Protein AF-B7LIL8-F1 (afdb_monomer_lit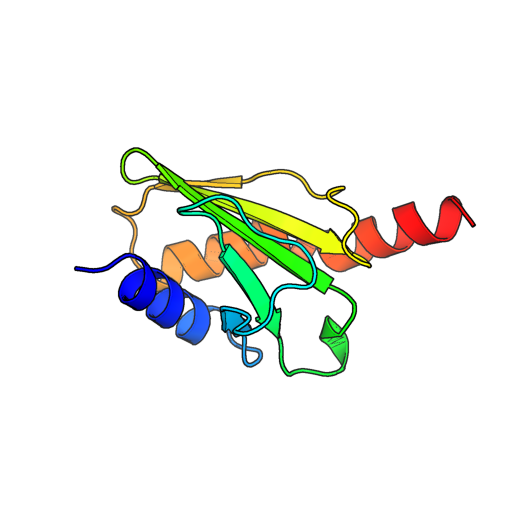e)

pLDDT: mean 90.43, std 8.27, range [55.19, 98.12]

Secondary structure (DSSP, 8-state):
--HHHHHHHHHHHH-TTEEE-SS-SS-PPTTEEEEEESSGGGTTEEEEEEEETTEEEEEEEETTB--SPEEEEETTS-HHHHHHHHHHHTGGGHHHHHHHHHTT-

Foldseek 3Di:
DDPQVLVVLLQVLLDQQKHWDPDDPDDDDPQKTKIAGPHPVCRQKIKIWGDDPQKIWMAIGGNPPRPGDIDIHHNVDDSNVVSVCCVVRHVVCVVVNVVVVVVVD

Structure (mmCIF, N/CA/C/O backbone):
data_AF-B7LIL8-F1
#
_entry.id   AF-B7LIL8-F1
#
loop_
_atom_site.group_PDB
_atom_site.id
_atom_site.type_symbol
_atom_site.label_atom_id
_atom_site.label_alt_id
_atom_site.label_comp_id
_atom_site.label_asym_id
_atom_site.label_entity_id
_atom_site.label_seq_id
_atom_site.pdbx_PDB_ins_code
_atom_site.Cartn_x
_atom_site.Cartn_y
_atom_site.Cartn_z
_atom_site.occupancy
_atom_site.B_iso_or_equiv
_atom_site.auth_seq_id
_atom_site.auth_comp_id
_atom_site.auth_asym_id
_atom_site.auth_atom_id
_atom_site.pdbx_PDB_model_num
ATOM 1 N N . MET A 1 1 ? -9.370 6.525 17.306 1.00 55.19 1 MET A N 1
ATOM 2 C CA . MET A 1 1 ? -8.099 6.167 16.638 1.00 55.19 1 MET A CA 1
ATOM 3 C C . MET A 1 1 ? -8.101 6.843 15.280 1.00 55.19 1 MET A C 1
ATOM 5 O O . MET A 1 1 ? -9.136 6.798 14.627 1.00 55.19 1 MET A O 1
ATOM 9 N N . THR A 1 2 ? -7.041 7.553 14.894 1.00 79.25 2 THR A N 1
ATOM 10 C CA . THR A 1 2 ? -7.036 8.281 13.616 1.00 79.25 2 THR A CA 1
ATOM 11 C C . THR A 1 2 ? -6.570 7.377 12.474 1.00 79.25 2 THR A C 1
ATOM 13 O O . THR A 1 2 ? -5.814 6.420 12.673 1.00 79.25 2 THR A O 1
ATOM 16 N N . PHE A 1 3 ? -7.025 7.698 11.262 1.00 83.00 3 PHE A N 1
ATOM 17 C CA . PHE A 1 3 ? -6.581 7.087 10.008 1.00 83.00 3 PHE A CA 1
ATOM 18 C C . PHE A 1 3 ? -5.043 7.003 9.926 1.00 83.00 3 PHE A C 1
ATOM 20 O O . PHE A 1 3 ? -4.476 5.944 9.657 1.00 83.00 3 PHE A O 1
ATOM 27 N N . GLN A 1 4 ? -4.368 8.109 10.250 1.00 85.00 4 GLN A N 1
ATOM 28 C CA . GLN A 1 4 ? -2.918 8.232 10.147 1.00 85.00 4 GLN A CA 1
ATOM 29 C C . GLN A 1 4 ? -2.185 7.269 11.087 1.00 85.00 4 GLN A C 1
ATOM 31 O O . GLN A 1 4 ? -1.226 6.625 10.665 1.00 85.00 4 GLN A O 1
ATOM 36 N N . THR A 1 5 ? -2.656 7.108 12.331 1.00 88.44 5 THR A N 1
ATOM 37 C CA . THR A 1 5 ? -2.097 6.124 13.273 1.00 88.44 5 THR A CA 1
ATOM 38 C C . THR A 1 5 ? -2.230 4.702 12.734 1.00 88.44 5 THR A C 1
ATOM 40 O O . THR A 1 5 ? -1.259 3.955 12.754 1.00 88.44 5 THR A O 1
ATOM 43 N N . THR A 1 6 ? -3.400 4.352 12.193 1.00 90.81 6 THR A N 1
ATOM 44 C CA . THR A 1 6 ? -3.670 3.011 11.645 1.00 90.81 6 THR A CA 1
ATOM 45 C C . THR A 1 6 ? -2.702 2.666 10.515 1.00 90.81 6 THR A C 1
ATOM 47 O O . THR A 1 6 ? -2.061 1.619 10.535 1.00 90.81 6 THR A O 1
ATOM 50 N N . ILE A 1 7 ? -2.554 3.562 9.537 1.00 93.94 7 ILE A N 1
ATOM 51 C CA . ILE A 1 7 ? -1.674 3.322 8.388 1.00 93.94 7 ILE A CA 1
ATOM 52 C C . ILE A 1 7 ? -0.199 3.331 8.788 1.00 93.94 7 ILE A C 1
ATOM 54 O O . ILE A 1 7 ? 0.567 2.516 8.282 1.00 93.94 7 ILE A O 1
ATOM 58 N N . THR A 1 8 ? 0.198 4.195 9.724 1.00 93.44 8 THR A N 1
ATOM 59 C CA . THR A 1 8 ? 1.577 4.227 10.235 1.00 93.44 8 THR A CA 1
ATOM 60 C C . THR A 1 8 ? 1.946 2.899 10.895 1.00 93.44 8 THR A C 1
ATOM 62 O O . THR A 1 8 ? 3.016 2.352 10.629 1.00 93.44 8 THR A O 1
ATOM 65 N N . GLU A 1 9 ? 1.036 2.342 11.694 1.00 95.25 9 GLU A N 1
ATOM 66 C CA . GLU A 1 9 ? 1.238 1.056 12.356 1.00 95.25 9 GLU A CA 1
ATOM 67 C C . GLU A 1 9 ? 1.296 -0.096 11.345 1.00 95.25 9 GLU A C 1
ATOM 69 O O . GLU A 1 9 ? 2.180 -0.942 11.413 1.00 95.25 9 GLU A O 1
ATOM 74 N N . VAL A 1 10 ? 0.416 -0.104 10.341 1.00 95.94 10 VAL A N 1
ATOM 75 C CA . VAL A 1 10 ? 0.475 -1.090 9.251 1.00 95.94 10 VAL A CA 1
ATOM 76 C C . VAL A 1 10 ? 1.811 -1.009 8.504 1.00 95.94 10 VAL A C 1
ATOM 78 O O . VAL A 1 10 ? 2.428 -2.045 8.257 1.00 95.94 10 VAL A O 1
ATOM 81 N N . CYS A 1 11 ? 2.290 0.194 8.176 1.00 96.00 11 CYS A N 1
ATOM 82 C CA . CYS A 1 11 ? 3.568 0.397 7.491 1.00 96.00 11 CYS A CA 1
ATOM 83 C C . CYS A 1 11 ? 4.761 -0.168 8.274 1.00 96.00 11 CYS A C 1
ATOM 85 O O . CYS A 1 11 ? 5.634 -0.790 7.666 1.00 96.00 11 CYS A O 1
ATOM 87 N N . SER A 1 12 ? 4.772 -0.034 9.606 1.00 95.81 12 SER A N 1
ATOM 88 C CA . SER A 1 12 ? 5.839 -0.600 10.446 1.00 95.81 12 SER A CA 1
ATOM 89 C C . SER A 1 12 ? 5.938 -2.129 10.300 1.00 95.81 12 SER A C 1
ATOM 91 O O . SER A 1 12 ? 7.037 -2.683 10.261 1.00 95.81 12 SER A O 1
ATOM 93 N N . TYR A 1 13 ? 4.800 -2.812 10.119 1.00 97.25 13 TYR A N 1
ATOM 94 C CA . TYR A 1 13 ? 4.729 -4.261 9.896 1.00 97.25 13 TYR A CA 1
ATOM 95 C C . TYR A 1 13 ? 4.944 -4.699 8.442 1.00 97.25 13 TYR A C 1
ATOM 97 O O . TYR A 1 13 ? 5.258 -5.874 8.189 1.00 97.25 13 TYR A O 1
ATOM 105 N N . ILE A 1 14 ? 4.756 -3.803 7.467 1.00 96.31 14 ILE A N 1
ATOM 106 C CA . ILE A 1 14 ? 5.117 -4.097 6.075 1.00 96.31 14 ILE A CA 1
ATOM 107 C C . ILE A 1 14 ? 6.634 -4.292 6.007 1.00 96.31 14 ILE A C 1
ATOM 109 O O . ILE A 1 14 ? 7.061 -5.348 5.534 1.00 96.31 14 ILE A O 1
ATOM 113 N N . GLY A 1 15 ? 7.407 -3.361 6.573 1.00 91.94 15 GLY A N 1
ATOM 114 C CA . GLY A 1 15 ? 8.870 -3.315 6.480 1.00 91.94 15 GLY A CA 1
ATOM 115 C C . GLY A 1 15 ? 9.332 -2.238 5.498 1.00 91.94 15 GLY A C 1
ATOM 116 O O . GLY A 1 15 ? 8.582 -1.306 5.227 1.00 91.94 15 GLY A O 1
ATOM 117 N N . ASP A 1 16 ? 10.560 -2.347 4.988 1.00 90.56 16 ASP A N 1
ATOM 118 C CA . ASP A 1 16 ? 11.100 -1.575 3.850 1.00 90.56 16 ASP A CA 1
ATOM 119 C C . ASP A 1 16 ? 10.852 -0.059 3.902 1.00 90.56 16 ASP A C 1
ATOM 121 O O . ASP A 1 16 ? 10.636 0.595 2.879 1.00 90.56 16 ASP A O 1
ATOM 125 N N . ASN A 1 17 ? 10.833 0.508 5.112 1.00 94.06 17 ASN A N 1
ATOM 126 C CA . ASN A 1 17 ? 10.643 1.936 5.355 1.00 94.06 17 ASN A CA 1
ATOM 127 C C . ASN A 1 17 ? 9.454 2.546 4.582 1.00 94.06 17 ASN A C 1
ATOM 129 O O . ASN A 1 17 ? 9.549 3.671 4.079 1.00 94.06 17 ASN A O 1
ATOM 133 N N . TRP A 1 18 ? 8.347 1.801 4.467 1.00 96.00 18 TRP A N 1
ATOM 134 C CA . TRP A 1 18 ? 7.095 2.313 3.913 1.00 96.00 18 TRP A CA 1
ATOM 135 C C . TRP A 1 18 ? 6.525 3.419 4.803 1.00 96.00 18 TRP A C 1
ATOM 137 O O . TRP A 1 18 ? 6.526 3.317 6.029 1.00 96.00 18 TRP A O 1
ATOM 147 N N . MET A 1 19 ? 6.020 4.485 4.193 1.00 95.50 19 MET A N 1
ATOM 148 C CA . MET A 1 19 ? 5.422 5.611 4.904 1.00 95.50 19 MET A CA 1
ATOM 149 C C . MET A 1 19 ? 4.397 6.340 4.043 1.00 95.50 19 MET A C 1
ATOM 151 O O . MET A 1 19 ? 4.423 6.234 2.818 1.00 95.50 19 MET A O 1
ATOM 155 N N . ILE A 1 20 ? 3.519 7.105 4.694 1.00 94.50 20 ILE A N 1
ATOM 156 C CA . ILE A 1 20 ? 2.662 8.069 4.001 1.00 94.50 20 ILE A CA 1
ATOM 157 C C . ILE A 1 20 ? 3.557 9.145 3.393 1.00 94.50 20 ILE A C 1
ATOM 159 O O . ILE A 1 20 ? 4.398 9.718 4.087 1.00 94.50 20 ILE A O 1
ATOM 163 N N . ASP A 1 21 ? 3.376 9.389 2.104 1.00 93.38 21 ASP A N 1
ATOM 164 C CA . ASP A 1 21 ? 4.076 10.424 1.369 1.00 93.38 21 ASP A CA 1
ATOM 165 C C . ASP A 1 21 ? 3.630 11.809 1.865 1.00 93.38 21 ASP A C 1
ATOM 167 O O . ASP A 1 21 ? 2.448 12.145 1.740 1.00 93.38 21 ASP A O 1
ATOM 171 N N . PRO A 1 22 ? 4.535 12.619 2.443 1.00 89.31 22 PRO A N 1
ATOM 172 C CA . PRO A 1 22 ? 4.203 13.974 2.866 1.00 89.31 22 PRO A CA 1
ATOM 173 C C . PRO A 1 22 ? 3.959 14.925 1.684 1.00 89.31 22 PRO A C 1
ATOM 175 O O . PRO A 1 22 ? 3.347 15.972 1.879 1.00 89.31 22 PRO A O 1
ATOM 178 N N . HIS A 1 23 ? 4.434 14.583 0.482 1.00 89.62 23 HIS A N 1
ATOM 179 C CA . HIS A 1 23 ? 4.342 15.417 -0.715 1.00 89.62 23 HIS A CA 1
ATOM 180 C C . HIS A 1 23 ? 3.922 14.563 -1.923 1.00 89.62 23 HIS A C 1
ATOM 182 O O . HIS A 1 23 ? 4.734 14.333 -2.824 1.00 89.62 23 HIS A O 1
ATOM 188 N N . PRO A 1 24 ? 2.666 14.074 -1.955 1.00 87.00 24 PRO A N 1
ATOM 189 C CA . PRO A 1 24 ? 2.199 13.218 -3.034 1.00 87.00 24 PRO A CA 1
ATOM 190 C C . PRO A 1 24 ? 2.344 13.915 -4.397 1.00 87.00 24 PRO A C 1
ATOM 192 O O . PRO A 1 24 ? 2.086 15.114 -4.512 1.00 87.00 24 PRO A O 1
ATOM 195 N N . PRO A 1 25 ? 2.713 13.177 -5.459 1.00 79.00 25 PRO A N 1
ATOM 196 C CA . PRO A 1 25 ? 2.983 13.751 -6.780 1.00 79.00 25 PRO A CA 1
ATOM 197 C C . PRO A 1 25 ? 1.731 14.298 -7.489 1.00 79.00 25 PRO A C 1
ATOM 199 O O . PRO A 1 25 ? 1.848 14.950 -8.523 1.00 79.00 25 PRO A O 1
ATOM 202 N N . GLN A 1 26 ? 0.538 14.005 -6.970 1.00 78.81 26 GLN A N 1
ATOM 203 C CA . GLN A 1 26 ? -0.750 14.493 -7.459 1.00 78.81 26 GLN A CA 1
ATOM 204 C C . GLN A 1 26 ? -1.563 14.993 -6.265 1.00 78.81 26 GLN A C 1
ATOM 206 O O . GLN A 1 26 ? -1.448 14.431 -5.172 1.00 78.81 26 GLN A O 1
ATOM 211 N N . GLU A 1 27 ? -2.405 16.007 -6.475 1.00 82.00 27 GLU A N 1
ATOM 212 C CA . GLU A 1 27 ? -3.392 16.403 -5.469 1.00 82.00 27 GLU A CA 1
ATOM 213 C C . GLU A 1 27 ? -4.326 15.222 -5.192 1.00 82.00 27 GLU A C 1
ATOM 215 O O . GLU A 1 27 ? -5.058 14.752 -6.065 1.00 82.00 27 GLU A O 1
ATOM 220 N N . LEU A 1 28 ? -4.253 14.704 -3.968 1.00 84.19 28 LEU A N 1
ATOM 221 C CA . LEU A 1 28 ? -5.107 13.619 -3.514 1.00 84.19 28 LEU A CA 1
ATOM 222 C C . LEU A 1 28 ? -6.433 14.194 -3.024 1.00 84.19 28 LEU A C 1
ATOM 224 O O . LEU A 1 28 ? -6.460 15.199 -2.315 1.00 84.19 28 LEU A O 1
ATOM 228 N N . LEU A 1 29 ? -7.529 13.514 -3.361 1.00 84.94 29 LEU A N 1
ATOM 229 C CA . LEU A 1 29 ? -8.827 13.795 -2.756 1.00 84.94 29 LEU A CA 1
ATOM 230 C C . LEU A 1 29 ? -8.761 13.584 -1.238 1.00 84.94 29 LEU A C 1
ATOM 232 O O . LEU A 1 29 ? -8.000 12.752 -0.739 1.00 84.94 29 LEU A O 1
ATOM 236 N N . GLU A 1 30 ? -9.598 14.308 -0.500 1.00 82.00 30 GLU A N 1
ATOM 237 C CA . GLU A 1 30 ? -9.677 14.171 0.952 1.00 82.00 30 GLU A CA 1
ATOM 238 C C . GLU A 1 30 ? -9.938 12.708 1.360 1.00 82.00 30 GLU A C 1
ATOM 240 O O . GLU A 1 30 ? -10.794 12.023 0.797 1.00 82.00 30 GLU A O 1
ATOM 245 N N . GLY A 1 31 ? -9.158 12.207 2.323 1.00 83.12 31 GLY A N 1
ATOM 246 C CA . GLY A 1 31 ? -9.224 10.817 2.790 1.00 83.12 31 GLY A CA 1
ATOM 247 C C . GLY A 1 31 ? -8.417 9.804 1.964 1.00 83.12 31 GLY A C 1
ATOM 248 O O . GLY A 1 31 ? -8.266 8.660 2.403 1.00 83.12 31 GLY A O 1
ATOM 249 N N . TYR A 1 32 ? -7.858 10.207 0.818 1.00 91.38 32 TYR A N 1
ATOM 250 C CA . TYR A 1 32 ? -6.893 9.406 0.065 1.00 91.38 32 TYR A CA 1
ATOM 251 C C . TYR A 1 32 ? -5.472 9.664 0.553 1.00 91.38 32 TYR A C 1
ATOM 253 O O . TYR A 1 32 ? -5.124 10.747 1.020 1.00 91.38 32 TYR A O 1
ATOM 261 N N . PHE A 1 33 ? -4.629 8.650 0.415 1.00 92.50 33 PHE A N 1
ATOM 262 C CA . PHE A 1 33 ? -3.231 8.712 0.800 1.00 92.50 33 PHE A CA 1
ATOM 263 C C . PHE A 1 33 ? -2.354 7.956 -0.192 1.00 92.50 33 PHE A C 1
ATOM 265 O O . PHE A 1 33 ? -2.777 7.003 -0.852 1.00 92.50 33 PHE A O 1
ATOM 272 N N . HIS A 1 34 ? -1.102 8.389 -0.257 1.00 94.31 34 HIS A N 1
ATOM 273 C CA . HIS A 1 34 ? -0.049 7.790 -1.059 1.00 94.31 34 HIS A CA 1
ATOM 274 C C . HIS A 1 34 ? 1.004 7.206 -0.118 1.00 94.31 34 HIS A C 1
ATOM 276 O O . HIS A 1 34 ? 1.392 7.858 0.849 1.00 94.31 34 HIS A O 1
ATOM 282 N N . LEU A 1 35 ? 1.431 5.970 -0.365 1.00 95.25 35 LEU A N 1
ATOM 283 C CA . LEU A 1 35 ? 2.507 5.309 0.358 1.00 95.25 35 LEU A CA 1
ATOM 284 C C . LEU A 1 35 ? 3.723 5.158 -0.547 1.00 95.25 35 LEU A C 1
ATOM 286 O O . LEU A 1 35 ? 3.622 4.624 -1.655 1.00 95.25 35 LEU A O 1
ATOM 290 N N . ILE A 1 36 ? 4.874 5.549 -0.015 1.00 95.25 36 ILE A N 1
ATOM 291 C CA . ILE A 1 36 ? 6.187 5.412 -0.644 1.00 95.25 36 ILE A CA 1
ATOM 292 C C . ILE A 1 36 ? 7.123 4.638 0.280 1.00 95.25 36 ILE A C 1
ATOM 294 O O . ILE A 1 36 ? 6.958 4.650 1.500 1.00 95.25 36 ILE A O 1
ATOM 298 N N . SER A 1 37 ? 8.109 3.965 -0.300 1.00 95.06 37 SER A N 1
ATOM 299 C CA . SER A 1 37 ? 9.197 3.322 0.436 1.00 95.06 37 SER A CA 1
ATOM 300 C C . SER A 1 37 ? 10.463 4.153 0.278 1.00 95.06 37 SER A C 1
ATOM 302 O O . SER A 1 37 ? 10.744 4.660 -0.808 1.00 95.06 37 SER A O 1
ATOM 304 N N . LYS A 1 38 ? 11.238 4.286 1.359 1.00 92.94 38 LYS A N 1
ATOM 305 C CA . LYS A 1 38 ? 12.573 4.904 1.296 1.00 92.94 38 LYS A CA 1
ATOM 306 C C . LYS A 1 38 ? 13.634 3.980 0.695 1.00 92.94 38 LYS A C 1
ATOM 308 O O . LYS A 1 38 ? 14.742 4.437 0.426 1.00 92.94 38 LYS A O 1
ATOM 313 N N . GLU A 1 39 ? 13.321 2.700 0.500 1.00 94.44 39 GLU A N 1
ATOM 314 C CA . GLU A 1 39 ? 14.257 1.742 -0.078 1.00 94.44 39 GLU A CA 1
ATOM 315 C C . GLU A 1 39 ? 14.410 1.970 -1.580 1.00 94.44 39 GLU A C 1
ATOM 317 O O . GLU A 1 39 ? 13.430 2.024 -2.327 1.00 94.44 39 GLU A O 1
ATOM 322 N N . TYR A 1 40 ? 15.661 2.038 -2.039 1.00 89.69 40 TYR A N 1
ATOM 323 C CA . TYR A 1 40 ? 15.993 2.304 -3.441 1.00 89.69 40 TYR A CA 1
ATOM 324 C C . TYR A 1 40 ? 15.340 1.304 -4.402 1.00 89.69 40 TYR A C 1
ATOM 326 O O . TYR A 1 40 ? 14.854 1.672 -5.470 1.00 89.69 40 TYR A O 1
ATOM 334 N N . GLU A 1 41 ? 15.253 0.031 -4.011 1.00 90.06 41 GLU A N 1
ATOM 335 C CA . GLU A 1 41 ? 14.606 -0.998 -4.824 1.00 90.06 41 GLU A CA 1
ATOM 336 C C . GLU A 1 41 ? 13.127 -0.703 -5.123 1.00 90.06 41 GLU A C 1
ATOM 338 O O . GLU A 1 41 ? 12.585 -1.225 -6.100 1.00 90.06 41 GLU A O 1
ATOM 343 N N . ASN A 1 42 ? 12.466 0.121 -4.307 1.00 91.69 42 ASN A N 1
ATOM 344 C CA . ASN A 1 42 ? 11.056 0.477 -4.415 1.00 91.69 42 ASN A CA 1
ATOM 345 C C . ASN A 1 42 ? 10.828 1.880 -5.005 1.00 91.69 42 ASN A C 1
ATOM 347 O O . ASN A 1 42 ? 9.679 2.275 -5.140 1.00 91.69 42 ASN A O 1
ATOM 351 N N . GLN A 1 43 ? 11.864 2.606 -5.442 1.00 88.12 43 GLN A N 1
ATOM 352 C CA . GLN A 1 43 ? 11.773 4.018 -5.871 1.00 88.12 43 GLN A CA 1
ATOM 353 C C . GLN A 1 43 ? 10.792 4.321 -7.027 1.00 88.12 43 GLN A C 1
ATOM 355 O O . GLN A 1 43 ? 10.472 5.478 -7.287 1.00 88.12 43 GLN A O 1
ATOM 360 N N . HIS A 1 44 ? 10.329 3.301 -7.752 1.00 91.38 44 HIS A N 1
ATOM 361 C CA . HIS A 1 44 ? 9.331 3.448 -8.818 1.00 91.38 44 HIS A CA 1
ATOM 362 C C . HIS A 1 44 ? 8.049 2.666 -8.553 1.00 91.38 44 HIS A C 1
ATOM 364 O O . HIS A 1 44 ? 7.214 2.575 -9.447 1.00 91.38 44 HIS A O 1
ATOM 370 N N . PHE A 1 45 ? 7.906 2.077 -7.368 1.00 94.44 45 PHE A N 1
ATOM 371 C CA . PHE A 1 45 ? 6.708 1.375 -6.944 1.00 94.44 45 PHE A CA 1
ATOM 372 C C . PHE A 1 45 ? 6.113 2.092 -5.735 1.00 94.44 45 PHE A C 1
ATOM 374 O O . PHE A 1 45 ? 6.769 2.247 -4.709 1.00 94.44 45 PHE A O 1
ATOM 381 N N . SER A 1 46 ? 4.859 2.503 -5.850 1.00 94.50 46 SER A N 1
ATOM 382 C CA . SER A 1 46 ? 4.122 3.154 -4.775 1.00 94.50 46 SER A CA 1
ATOM 383 C C . SER A 1 46 ? 2.764 2.502 -4.574 1.00 94.50 46 SER A C 1
ATOM 385 O O . SER A 1 46 ? 2.345 1.639 -5.351 1.00 94.50 46 SER A O 1
ATOM 387 N N . MET A 1 47 ? 2.071 2.870 -3.502 1.00 95.12 47 MET A N 1
ATOM 388 C CA . MET A 1 47 ? 0.711 2.403 -3.259 1.00 95.12 47 MET A CA 1
ATOM 389 C C . MET A 1 47 ? -0.209 3.583 -3.004 1.00 95.12 47 MET A C 1
ATOM 391 O O . MET A 1 47 ? 0.163 4.530 -2.324 1.00 95.12 47 MET A O 1
ATOM 395 N N . TYR A 1 48 ? -1.430 3.507 -3.511 1.00 94.50 48 TYR A N 1
ATOM 396 C CA . TYR A 1 48 ? -2.474 4.482 -3.218 1.00 94.50 48 TYR A CA 1
ATOM 397 C C . TYR A 1 48 ? -3.592 3.779 -2.480 1.00 94.50 48 TYR A C 1
ATOM 399 O O . TYR A 1 48 ? -3.947 2.647 -2.826 1.00 94.50 48 TYR A O 1
ATOM 407 N N . GLY A 1 49 ? -4.153 4.446 -1.481 1.00 94.06 49 GLY A N 1
ATOM 408 C CA . GLY A 1 49 ? -5.271 3.900 -0.740 1.00 94.06 49 GLY A CA 1
ATOM 409 C C . GLY A 1 49 ? -6.183 4.950 -0.138 1.00 94.06 49 GLY A C 1
ATOM 410 O O . GLY A 1 49 ? -5.907 6.146 -0.175 1.00 94.06 49 GLY A O 1
ATOM 411 N N . PHE A 1 50 ? -7.291 4.465 0.404 1.00 94.19 50 PHE A N 1
ATOM 412 C CA . PHE A 1 50 ? -8.243 5.225 1.205 1.00 94.19 50 PHE A CA 1
ATOM 413 C C . PHE A 1 50 ? -8.945 4.273 2.181 1.00 94.19 50 PHE A C 1
ATOM 415 O O . PHE A 1 50 ? -8.925 3.049 2.008 1.00 94.19 50 PHE A O 1
ATOM 422 N N . ILE A 1 51 ? -9.554 4.830 3.227 1.00 93.44 51 ILE A N 1
ATOM 423 C CA . ILE A 1 51 ? -10.369 4.067 4.177 1.00 93.44 51 ILE A CA 1
ATOM 424 C C . ILE A 1 51 ? -11.823 4.500 4.034 1.00 93.44 51 ILE A C 1
ATOM 426 O O . ILE A 1 51 ? -12.136 5.682 4.131 1.00 93.44 51 ILE A O 1
ATOM 430 N N . MET A 1 52 ? -12.714 3.532 3.841 1.00 92.81 52 MET A N 1
ATOM 431 C CA . MET A 1 52 ? -14.156 3.757 3.785 1.00 92.81 52 MET A CA 1
ATOM 432 C C . MET A 1 52 ? -14.870 2.589 4.461 1.00 92.81 52 MET A C 1
ATOM 434 O O . MET A 1 52 ? -14.544 1.436 4.184 1.00 92.81 52 MET A O 1
ATOM 438 N N . ASN A 1 53 ? -15.843 2.875 5.331 1.00 92.00 53 ASN A N 1
ATOM 439 C CA . ASN A 1 53 ? -16.649 1.861 6.028 1.00 92.00 53 ASN A CA 1
ATOM 440 C C . ASN A 1 53 ? -15.785 0.757 6.670 1.00 92.00 53 ASN A C 1
ATOM 442 O O . ASN A 1 53 ? -15.946 -0.426 6.372 1.00 92.00 53 ASN A O 1
ATOM 446 N N . GLU A 1 54 ? -14.802 1.166 7.480 1.00 92.38 54 GLU A N 1
ATOM 447 C CA . GLU A 1 54 ? -13.871 0.264 8.186 1.00 92.38 54 GLU A CA 1
ATOM 448 C C . GLU A 1 54 ? -13.091 -0.697 7.271 1.00 92.38 54 GLU A C 1
ATOM 450 O O . GLU A 1 54 ? -12.586 -1.730 7.707 1.00 92.38 54 GLU A O 1
ATOM 455 N N . THR A 1 55 ? -12.969 -0.360 5.989 1.00 95.19 55 THR A N 1
ATOM 456 C CA . THR A 1 55 ? -12.245 -1.146 4.993 1.00 95.19 55 THR A CA 1
ATOM 457 C C . THR A 1 55 ? -11.151 -0.292 4.372 1.00 95.19 55 THR A C 1
ATOM 459 O O . THR A 1 55 ? -11.395 0.829 3.926 1.00 95.19 55 THR A O 1
ATOM 462 N N . LEU A 1 56 ? -9.937 -0.833 4.341 1.00 96.00 56 LEU A N 1
ATOM 463 C CA . LEU A 1 56 ? -8.806 -0.288 3.610 1.00 96.00 56 LEU A CA 1
ATOM 464 C C . LEU A 1 56 ? -8.880 -0.734 2.149 1.00 96.00 56 LEU A C 1
ATOM 466 O O . LEU A 1 56 ? -8.820 -1.928 1.854 1.00 96.00 56 LEU A O 1
ATOM 470 N N . TYR A 1 57 ? -8.953 0.234 1.247 1.00 96.38 57 TYR A N 1
ATOM 471 C CA . TYR A 1 57 ? -8.822 0.047 -0.192 1.00 96.38 57 TYR A CA 1
ATOM 472 C C . TYR A 1 57 ? -7.410 0.463 -0.575 1.00 96.38 57 TYR A C 1
ATOM 474 O O . TYR A 1 57 ? -7.009 1.585 -0.277 1.00 96.38 57 TYR A O 1
ATOM 482 N N . ILE A 1 58 ? -6.634 -0.428 -1.190 1.00 96.38 58 ILE A N 1
ATOM 483 C CA .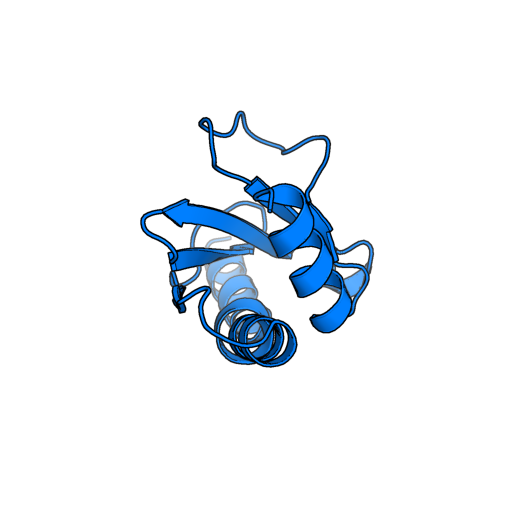 ILE A 1 58 ? -5.236 -0.148 -1.532 1.00 96.38 58 ILE A CA 1
ATOM 484 C C . ILE A 1 58 ? -4.830 -0.839 -2.832 1.00 96.38 58 ILE A C 1
ATOM 486 O O . ILE A 1 58 ? -5.202 -1.986 -3.080 1.00 96.38 58 ILE A O 1
ATOM 490 N N . LYS A 1 59 ? -4.055 -0.145 -3.668 1.00 95.19 59 LYS A N 1
ATOM 491 C CA . LYS A 1 59 ? -3.527 -0.672 -4.933 1.00 95.19 59 LYS A CA 1
ATOM 492 C C . LYS A 1 59 ? -2.082 -0.254 -5.168 1.00 95.19 59 LYS A C 1
ATOM 494 O O . LYS A 1 59 ? -1.667 0.821 -4.744 1.00 95.19 59 LYS A O 1
ATOM 499 N N . GLY A 1 60 ? -1.339 -1.102 -5.874 1.00 93.88 60 GLY A N 1
ATOM 500 C CA . GLY A 1 60 ? 0.046 -0.853 -6.266 1.00 93.88 60 GLY A CA 1
ATOM 501 C C . GLY A 1 60 ? 0.125 -0.080 -7.579 1.00 93.88 60 GLY A C 1
ATOM 502 O O . GLY A 1 60 ? -0.718 -0.252 -8.460 1.00 93.88 60 GLY A O 1
ATOM 503 N N . CYS A 1 61 ? 1.139 0.767 -7.708 1.00 91.19 61 CYS A N 1
ATOM 504 C CA . CYS A 1 61 ? 1.387 1.601 -8.879 1.00 91.19 61 CYS A CA 1
ATOM 505 C C . CYS A 1 61 ? 2.864 1.557 -9.235 1.00 91.19 61 CYS A C 1
ATOM 507 O O . CYS A 1 61 ? 3.716 1.488 -8.352 1.00 91.19 61 CYS A O 1
ATOM 509 N N . VAL A 1 62 ? 3.167 1.615 -10.529 1.00 90.19 62 VAL A N 1
ATOM 510 C CA . VAL A 1 62 ? 4.539 1.767 -11.016 1.00 90.19 62 VAL A CA 1
ATOM 511 C C . VAL A 1 62 ? 4.602 3.036 -11.853 1.00 90.19 62 VAL A C 1
ATOM 513 O O . VAL A 1 62 ? 3.726 3.245 -12.685 1.00 90.19 62 VAL A O 1
ATOM 516 N N . PHE A 1 63 ? 5.595 3.895 -11.610 1.00 83.88 63 PHE A N 1
ATOM 517 C CA . PHE A 1 63 ? 5.715 5.216 -12.255 1.00 83.88 63 PHE A CA 1
ATOM 518 C C . PHE A 1 63 ? 4.437 6.077 -12.141 1.00 83.88 63 PHE A C 1
ATOM 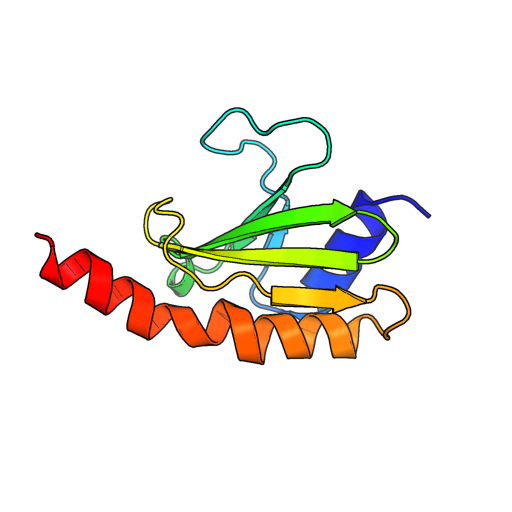520 O O . PHE A 1 63 ? 4.106 6.832 -13.049 1.00 83.88 63 PHE A O 1
ATOM 527 N N . ASN A 1 64 ? 3.704 5.947 -11.028 1.00 74.50 64 ASN A N 1
ATOM 528 C CA . ASN A 1 64 ? 2.398 6.579 -10.789 1.00 74.50 64 ASN A CA 1
ATOM 529 C C . ASN A 1 64 ? 1.285 6.176 -11.778 1.00 74.50 64 ASN A C 1
ATOM 531 O O . ASN A 1 64 ? 0.213 6.780 -11.779 1.00 74.50 64 ASN A O 1
ATOM 535 N N . GLU A 1 65 ? 1.478 5.120 -12.572 1.00 78.25 65 GLU A N 1
ATOM 536 C CA . GLU A 1 65 ? 0.388 4.516 -13.328 1.00 78.25 65 GLU A CA 1
ATOM 537 C C . GLU A 1 65 ? -0.423 3.580 -12.418 1.00 78.25 65 GLU A C 1
ATOM 539 O O . GLU A 1 65 ? 0.091 2.585 -11.891 1.00 78.25 65 GLU A O 1
ATOM 544 N N . LEU A 1 66 ? -1.716 3.886 -12.257 1.00 67.75 66 LEU A N 1
ATOM 545 C CA . LEU A 1 66 ? -2.690 3.146 -11.444 1.00 67.75 66 LEU A CA 1
ATOM 546 C C . LEU A 1 66 ? -3.089 1.804 -12.096 1.00 67.75 66 LEU A C 1
ATOM 548 O O . LEU A 1 66 ? -4.272 1.521 -12.276 1.00 67.75 66 LEU A O 1
ATOM 552 N N . ASN A 1 67 ? -2.120 0.953 -12.427 1.00 77.69 67 ASN A N 1
ATOM 553 C CA . ASN A 1 67 ? -2.337 -0.308 -13.147 1.00 77.69 67 ASN A CA 1
ATOM 554 C C . ASN A 1 67 ? -2.519 -1.535 -12.234 1.00 77.69 67 ASN A C 1
ATOM 556 O O . ASN A 1 67 ? -2.899 -2.591 -12.728 1.00 77.69 67 ASN A O 1
ATOM 560 N N . GLY A 1 68 ? -2.219 -1.432 -10.934 1.00 86.19 68 GLY A N 1
ATOM 561 C CA . GLY A 1 68 ? -2.361 -2.557 -10.008 1.00 86.19 68 GLY A CA 1
ATOM 562 C C . GLY A 1 68 ? -3.803 -2.852 -9.619 1.00 86.19 68 GLY A C 1
ATOM 563 O O . GLY A 1 68 ? -4.649 -1.948 -9.562 1.00 86.19 68 GLY A O 1
ATOM 564 N N . ASP A 1 69 ? -4.048 -4.118 -9.284 1.00 92.06 69 ASP A N 1
ATOM 565 C CA . ASP A 1 69 ? -5.333 -4.569 -8.765 1.00 92.06 69 ASP A CA 1
ATOM 566 C C . ASP A 1 69 ? -5.596 -3.930 -7.402 1.00 92.06 69 ASP A C 1
ATOM 568 O O . ASP A 1 69 ? -4.721 -3.894 -6.527 1.00 92.06 69 ASP A O 1
ATOM 572 N N . MET A 1 70 ? -6.818 -3.430 -7.225 1.00 94.81 70 MET A N 1
ATOM 573 C CA . MET A 1 70 ? -7.271 -2.903 -5.945 1.00 94.81 70 MET A CA 1
ATOM 574 C C . MET A 1 70 ? -7.632 -4.049 -5.007 1.00 94.81 70 MET A C 1
ATOM 576 O O . MET A 1 70 ? -8.387 -4.954 -5.356 1.00 94.81 70 MET A O 1
ATOM 580 N N . ILE A 1 71 ? -7.093 -3.988 -3.795 1.00 96.19 71 ILE A N 1
ATOM 581 C CA . ILE A 1 71 ? -7.357 -4.943 -2.729 1.00 96.19 71 ILE A CA 1
ATOM 582 C C . ILE A 1 71 ? -8.167 -4.248 -1.638 1.00 96.19 71 ILE A C 1
ATOM 584 O O . ILE A 1 71 ? -7.892 -3.104 -1.278 1.00 96.19 71 ILE A O 1
ATOM 588 N N . HIS A 1 72 ? -9.145 -4.969 -1.094 1.00 97.06 72 HIS A N 1
ATOM 589 C CA . HIS A 1 72 ? -10.003 -4.513 -0.003 1.00 97.06 72 HIS A CA 1
ATOM 590 C C . HIS A 1 72 ? -9.688 -5.322 1.256 1.00 97.06 72 HIS A C 1
ATOM 592 O O . HIS A 1 72 ? -9.721 -6.557 1.229 1.00 97.06 72 HIS A O 1
ATOM 598 N N . ILE A 1 73 ? -9.346 -4.643 2.348 1.00 96.75 73 ILE A N 1
ATOM 599 C CA . ILE A 1 73 ? -8.895 -5.265 3.593 1.00 96.75 73 ILE A CA 1
ATOM 600 C C . ILE A 1 73 ? -9.723 -4.709 4.759 1.00 96.75 73 ILE A C 1
ATOM 602 O O . ILE A 1 73 ? -9.609 -3.523 5.062 1.00 96.75 73 ILE A O 1
ATOM 606 N N . PRO A 1 74 ? -10.536 -5.534 5.439 1.00 95.94 74 PRO A N 1
ATOM 607 C CA . PRO A 1 74 ? -11.235 -5.115 6.651 1.00 95.94 74 PRO A CA 1
ATOM 608 C C . PRO A 1 74 ? -10.255 -4.667 7.746 1.00 95.94 74 PRO A C 1
ATOM 610 O O . PRO A 1 74 ? -9.271 -5.360 8.012 1.00 95.94 74 PRO A O 1
ATOM 613 N N . LEU A 1 75 ? -10.532 -3.534 8.398 1.00 93.88 75 LEU A N 1
ATOM 614 C CA . LEU A 1 75 ? -9.695 -2.969 9.468 1.00 93.88 75 LEU A CA 1
ATOM 615 C C . LEU A 1 75 ? -9.895 -3.641 10.829 1.00 93.88 75 LEU A C 1
ATOM 617 O O . LEU A 1 75 ? -9.138 -3.375 11.754 1.00 93.88 75 LEU A O 1
ATOM 621 N N . ASN A 1 76 ? -10.872 -4.542 10.954 1.00 93.88 76 ASN A N 1
ATOM 622 C CA . ASN A 1 76 ? -11.038 -5.382 12.143 1.00 93.88 76 ASN A CA 1
ATOM 623 C C . ASN A 1 76 ? -9.968 -6.489 12.265 1.00 93.88 76 ASN A C 1
ATOM 625 O O . ASN A 1 76 ? -9.995 -7.271 13.215 1.00 93.88 76 ASN A O 1
ATOM 629 N N . LYS A 1 77 ? -9.050 -6.577 11.295 1.00 93.62 77 LYS A N 1
ATOM 630 C CA . LYS A 1 77 ? -7.903 -7.486 11.291 1.00 93.62 77 LYS A CA 1
ATOM 631 C C . LYS A 1 77 ? -6.733 -6.912 12.082 1.00 93.62 77 LYS A C 1
ATOM 633 O O . LYS A 1 77 ? -6.557 -5.701 12.162 1.00 93.62 77 LYS A O 1
ATOM 638 N N . ASP A 1 78 ? -5.884 -7.798 12.594 1.00 95.44 78 ASP A N 1
ATOM 639 C CA . ASP A 1 78 ? -4.621 -7.403 13.219 1.00 95.44 78 ASP A CA 1
ATOM 640 C C . ASP A 1 78 ? -3.701 -6.688 12.211 1.00 95.44 78 ASP A C 1
ATOM 642 O O . ASP A 1 78 ? -3.638 -7.064 11.035 1.00 95.44 78 ASP A O 1
ATOM 646 N N . TYR A 1 79 ? -2.941 -5.685 12.662 1.00 95.81 79 TYR A N 1
ATOM 647 C CA . TYR A 1 79 ? -2.067 -4.900 11.785 1.00 95.81 79 TYR A CA 1
ATOM 648 C C . TYR A 1 79 ? -1.014 -5.748 11.063 1.00 95.81 79 TYR A C 1
ATOM 650 O O . TYR A 1 79 ? -0.710 -5.472 9.900 1.00 95.81 79 TYR A O 1
ATOM 658 N N . ARG A 1 80 ? -0.508 -6.826 11.682 1.00 96.81 80 ARG A N 1
ATOM 659 C CA . ARG A 1 80 ? 0.405 -7.771 11.017 1.00 96.81 80 ARG A CA 1
ATOM 660 C C . ARG A 1 80 ? -0.298 -8.523 9.903 1.00 96.81 80 ARG A C 1
ATOM 662 O O . ARG A 1 80 ? 0.307 -8.787 8.864 1.00 96.81 80 ARG A O 1
ATOM 669 N N . GLU A 1 81 ? -1.567 -8.873 10.098 1.00 97.69 81 GLU A N 1
ATOM 670 C CA . GLU A 1 81 ? -2.365 -9.532 9.067 1.00 97.69 81 GLU A CA 1
ATOM 671 C C . GLU A 1 81 ? -2.634 -8.583 7.894 1.00 97.69 81 GLU A C 1
ATOM 673 O O . GLU A 1 81 ? -2.441 -8.978 6.742 1.00 97.69 81 GLU A O 1
ATOM 678 N N . ILE A 1 82 ? -3.002 -7.328 8.171 1.00 97.62 82 ILE A N 1
ATOM 679 C CA . ILE A 1 82 ? -3.188 -6.293 7.145 1.00 97.62 82 ILE A CA 1
ATOM 680 C C . ILE A 1 82 ? -1.886 -6.093 6.357 1.00 97.62 82 ILE A C 1
ATOM 682 O O . ILE A 1 82 ? -1.887 -6.188 5.129 1.00 97.62 82 ILE A O 1
ATOM 686 N N . ALA A 1 83 ? -0.756 -5.913 7.043 1.00 97.88 83 ALA A N 1
ATOM 687 C CA . ALA A 1 83 ? 0.552 -5.764 6.409 1.00 97.88 83 ALA A CA 1
ATOM 688 C C . ALA A 1 83 ? 0.951 -6.992 5.572 1.00 97.88 83 ALA A C 1
ATOM 690 O O . ALA A 1 83 ? 1.474 -6.856 4.464 1.00 97.88 83 ALA A O 1
ATOM 691 N N . ARG A 1 84 ? 0.672 -8.210 6.059 1.00 98.12 84 ARG A N 1
ATOM 692 C CA . ARG A 1 84 ? 0.881 -9.451 5.298 1.00 98.12 84 ARG A CA 1
ATOM 693 C C . ARG A 1 84 ? 0.037 -9.468 4.025 1.00 98.12 84 ARG A C 1
ATOM 695 O O . ARG A 1 84 ? 0.549 -9.843 2.974 1.00 98.12 84 ARG A O 1
ATOM 702 N N . LEU A 1 85 ? -1.230 -9.058 4.094 1.00 98.00 85 LEU A N 1
ATOM 703 C CA . LEU A 1 85 ? -2.107 -8.979 2.925 1.00 98.00 85 LEU A CA 1
ATOM 704 C C . LEU A 1 85 ? -1.596 -7.956 1.905 1.00 98.00 85 LEU A C 1
ATOM 706 O O . LEU A 1 85 ? -1.565 -8.276 0.719 1.00 98.00 85 LEU A O 1
ATOM 710 N N . ILE A 1 86 ? -1.126 -6.786 2.348 1.00 97.75 86 ILE A N 1
ATOM 711 C CA . ILE A 1 86 ? -0.510 -5.782 1.467 1.00 97.75 86 ILE A CA 1
ATOM 7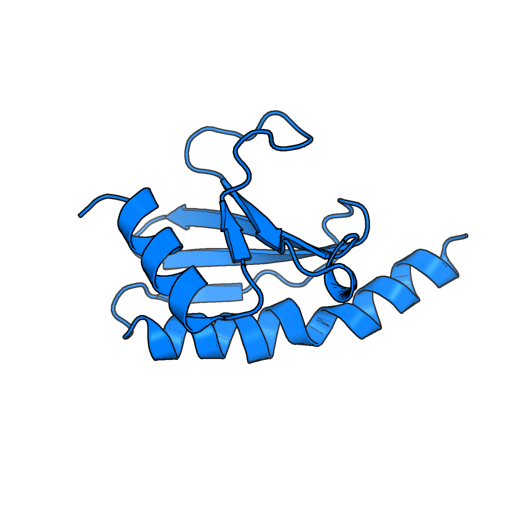12 C C . ILE A 1 86 ? 0.732 -6.359 0.778 1.00 97.75 86 ILE A C 1
ATOM 714 O O . ILE A 1 86 ? 0.848 -6.287 -0.446 1.00 97.75 86 ILE A O 1
ATOM 718 N N . LYS A 1 87 ? 1.621 -7.028 1.520 1.00 96.88 87 LYS A N 1
ATOM 719 C CA . LYS A 1 87 ? 2.797 -7.696 0.938 1.00 96.88 87 LYS A CA 1
ATOM 720 C C . LYS A 1 87 ? 2.419 -8.745 -0.107 1.00 96.88 87 LYS A C 1
ATOM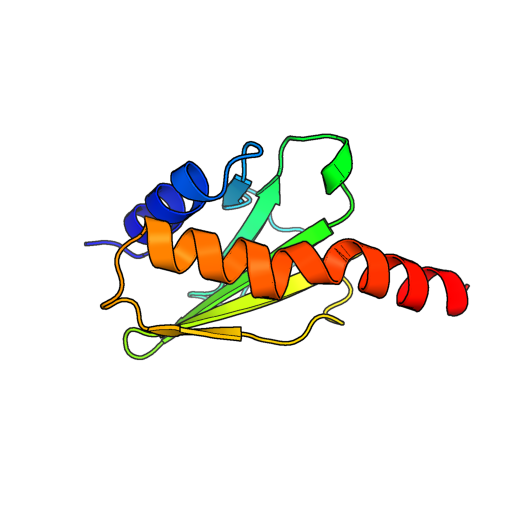 722 O O . LYS A 1 87 ? 2.920 -8.720 -1.228 1.00 96.88 87 LYS A O 1
ATOM 727 N N . CYS A 1 88 ? 1.517 -9.655 0.251 1.00 96.94 88 CYS A N 1
ATOM 728 C CA . CYS A 1 88 ? 1.156 -10.793 -0.590 1.00 96.94 88 CYS A CA 1
ATOM 729 C C . CYS A 1 88 ? 0.295 -10.420 -1.797 1.00 96.94 88 CYS A C 1
ATOM 731 O O . CYS A 1 88 ? 0.336 -11.142 -2.791 1.00 96.94 88 CYS A O 1
ATOM 733 N N . LYS A 1 89 ? -0.507 -9.355 -1.707 1.00 96.88 89 LYS A N 1
ATOM 734 C CA . LYS A 1 89 ? -1.496 -9.018 -2.737 1.00 96.88 89 LYS A CA 1
ATOM 735 C C . LYS A 1 89 ? -1.219 -7.723 -3.478 1.00 96.88 89 LYS A C 1
ATOM 737 O O . LYS A 1 89 ? -1.714 -7.601 -4.583 1.00 96.88 89 LYS A O 1
ATOM 742 N N . VAL A 1 90 ? -0.481 -6.774 -2.905 1.00 96.62 90 VAL A N 1
ATOM 743 C CA . VAL A 1 90 ? -0.208 -5.467 -3.528 1.00 96.62 90 VAL A CA 1
ATOM 744 C C . VAL A 1 90 ? 1.250 -5.390 -3.965 1.00 96.62 90 VAL A C 1
ATOM 746 O O . VAL A 1 90 ? 1.532 -5.264 -5.153 1.00 96.62 90 VAL A O 1
ATOM 749 N N . ILE A 1 91 ? 2.189 -5.541 -3.026 1.00 95.50 91 ILE A N 1
ATOM 750 C CA . ILE A 1 91 ? 3.631 -5.422 -3.305 1.00 95.50 91 ILE A CA 1
ATOM 751 C C . ILE A 1 91 ? 4.112 -6.559 -4.217 1.00 95.50 91 ILE A C 1
ATOM 753 O O . ILE A 1 91 ? 4.936 -6.340 -5.102 1.00 95.50 91 ILE A O 1
ATOM 757 N N . SER A 1 92 ? 3.558 -7.765 -4.076 1.00 95.31 92 SER A N 1
ATOM 758 C CA . SER A 1 92 ? 3.870 -8.906 -4.949 1.00 95.31 92 SER A CA 1
ATOM 759 C C . SER A 1 92 ? 3.594 -8.642 -6.437 1.00 95.31 92 SER A C 1
ATOM 761 O O . SER A 1 92 ? 4.264 -9.228 -7.290 1.00 95.31 92 SER A O 1
ATOM 763 N N . GLN A 1 93 ? 2.677 -7.720 -6.766 1.00 94.56 93 GLN A N 1
ATOM 764 C CA . GLN A 1 93 ? 2.377 -7.332 -8.147 1.00 94.56 93 GLN A CA 1
ATOM 765 C C . GLN A 1 93 ? 3.511 -6.521 -8.794 1.00 94.56 93 GLN A C 1
ATOM 767 O O . GLN A 1 93 ? 3.567 -6.429 -10.019 1.00 94.56 93 GLN A O 1
ATOM 772 N N . LYS A 1 94 ? 4.440 -5.955 -8.006 1.00 93.62 94 LYS A N 1
ATOM 773 C CA . LYS A 1 94 ? 5.504 -5.037 -8.454 1.00 93.62 94 LYS A CA 1
ATOM 774 C C . LYS A 1 94 ? 6.194 -5.498 -9.739 1.00 93.62 94 LYS A C 1
ATOM 776 O O . LYS A 1 94 ? 6.238 -4.752 -10.712 1.00 93.62 94 LYS A O 1
ATOM 781 N N . LYS A 1 95 ? 6.701 -6.737 -9.774 1.00 92.06 95 LYS A N 1
ATOM 782 C CA . LYS A 1 95 ? 7.430 -7.275 -10.942 1.00 92.06 95 LYS A CA 1
ATOM 783 C C . LYS A 1 95 ? 6.559 -7.337 -12.199 1.00 92.06 95 LYS A C 1
ATOM 785 O O . LYS A 1 95 ? 7.026 -6.978 -13.276 1.00 92.06 95 LYS A O 1
ATOM 790 N N . TYR A 1 96 ? 5.309 -7.771 -12.050 1.00 91.38 96 TYR A N 1
ATOM 791 C CA . TYR A 1 96 ? 4.349 -7.831 -13.149 1.00 91.38 96 TYR A CA 1
ATOM 792 C C . TYR A 1 96 ? 4.025 -6.428 -13.676 1.00 91.38 96 TYR A C 1
ATOM 794 O O . TYR A 1 96 ? 4.100 -6.191 -14.878 1.00 91.38 96 TYR A O 1
ATOM 802 N N . LEU A 1 97 ? 3.769 -5.471 -12.781 1.00 91.38 97 LEU A N 1
ATOM 803 C CA . LEU A 1 97 ? 3.450 -4.094 -13.159 1.00 91.38 97 LEU A CA 1
ATOM 804 C C . LEU A 1 97 ? 4.608 -3.406 -13.894 1.00 91.38 97 LEU A C 1
ATOM 806 O O . LEU A 1 97 ? 4.374 -2.742 -14.901 1.00 91.38 97 LEU A O 1
ATOM 810 N N . PHE A 1 98 ? 5.858 -3.626 -13.471 1.00 90.25 98 PHE A N 1
ATOM 811 C CA . PHE A 1 98 ? 7.024 -3.154 -14.229 1.00 90.25 98 PHE A CA 1
ATOM 812 C C . PHE A 1 98 ? 7.084 -3.739 -15.644 1.00 90.25 98 PHE A C 1
ATOM 814 O O . PHE A 1 98 ? 7.430 -3.018 -16.577 1.00 90.25 98 PHE A O 1
ATOM 821 N N . ALA A 1 99 ? 6.764 -5.024 -15.819 1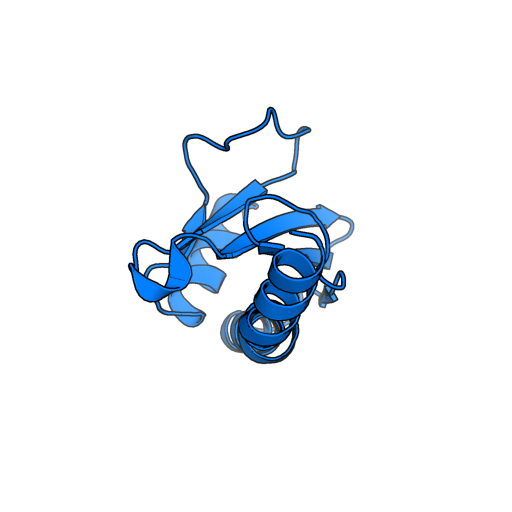.00 88.88 99 ALA A N 1
ATOM 822 C CA . ALA A 1 99 ? 6.757 -5.657 -17.137 1.00 88.88 99 ALA A CA 1
ATOM 823 C C . ALA A 1 99 ? 5.660 -5.075 -18.043 1.00 88.88 99 ALA A C 1
ATOM 825 O O . ALA A 1 99 ? 5.915 -4.810 -19.215 1.00 88.88 99 ALA A O 1
ATOM 826 N N . VAL A 1 100 ? 4.468 -4.816 -17.494 1.00 86.19 100 VAL A N 1
ATOM 827 C CA . VAL A 1 100 ? 3.362 -4.186 -18.231 1.00 86.19 100 VAL A CA 1
ATOM 828 C C . VAL A 1 100 ? 3.749 -2.795 -18.729 1.00 86.19 100 VAL A C 1
ATOM 830 O O . VAL A 1 100 ? 3.529 -2.506 -19.901 1.00 86.19 100 VAL A O 1
ATOM 833 N N . VAL A 1 101 ? 4.347 -1.951 -17.880 1.00 84.50 101 VAL A N 1
ATOM 834 C CA . VAL A 1 101 ? 4.740 -0.592 -18.294 1.00 84.50 101 VAL A CA 1
ATOM 835 C C . VAL A 1 101 ? 5.888 -0.625 -19.308 1.00 84.50 101 VAL A C 1
ATOM 837 O O . VAL A 1 101 ? 5.823 0.072 -20.313 1.00 84.50 101 VAL A O 1
ATOM 840 N N . ARG A 1 102 ? 6.899 -1.485 -19.114 1.00 79.88 102 ARG A N 1
ATOM 841 C CA . ARG A 1 102 ? 8.020 -1.625 -20.066 1.00 79.88 102 ARG A CA 1
ATOM 842 C C . ARG A 1 102 ? 7.597 -2.096 -21.456 1.00 79.88 102 ARG A C 1
ATOM 844 O O . ARG A 1 102 ? 8.236 -1.723 -22.422 1.00 79.88 102 ARG A O 1
ATOM 851 N N . ASN A 1 103 ? 6.552 -2.911 -21.568 1.00 72.88 103 ASN A N 1
ATOM 852 C CA . ASN A 1 103 ? 6.060 -3.381 -22.868 1.00 72.88 103 ASN A CA 1
ATOM 853 C C . ASN A 1 103 ? 5.198 -2.339 -23.608 1.00 72.88 103 ASN A C 1
ATOM 855 O O . ASN A 1 103 ? 4.782 -2.595 -24.735 1.00 72.88 103 ASN A O 1
ATOM 859 N N . ARG A 1 104 ? 4.880 -1.199 -22.977 1.00 62.09 104 ARG A N 1
ATOM 860 C CA . ARG A 1 104 ? 4.171 -0.076 -23.617 1.00 62.09 104 ARG A CA 1
ATOM 861 C C . ARG A 1 104 ? 5.125 0.924 -24.284 1.00 62.09 104 ARG A C 1
ATOM 863 O O . ARG A 1 104 ? 4.660 1.711 -25.103 1.00 62.09 104 ARG A O 1
ATOM 870 N N . THR A 1 105 ? 6.407 0.907 -23.910 1.00 55.97 105 THR A N 1
ATOM 871 C CA . THR A 1 105 ? 7.488 1.766 -24.432 1.00 55.97 105 THR A CA 1
ATOM 872 C C . THR A 1 105 ? 8.305 1.052 -25.490 1.00 55.97 105 THR A C 1
ATOM 874 O O . THR A 1 105 ? 8.623 1.699 -26.508 1.00 55.97 105 THR A O 1
#

Radius of gyration: 13.1 Å; chains: 1; bounding box: 33×27×41 Å

Sequence (105 aa):
MTFQTTITEVCSYIGDNWMIDPHPPQELLEGYFHLISKEYENQHFSMYGFIMNETLYIKGCVFNELNGDMIHIPLNKDYREIARLIKCKVISQKKYLFAVVRNRT

Organism: Escherichia coli O81 (strain ED1a) (NCBI:txid585397)